Protein AF-A0A496ZR41-F1 (afdb_monomer)

pLDDT: mean 79.88, std 17.81, range [43.12, 97.5]

Radius of gyration: 27.42 Å; Cα contacts (8 Å, |Δi|>4): 222; chains: 1; bounding box: 52×74×77 Å

Structure (mmCIF, N/CA/C/O backbone):
data_AF-A0A496ZR41-F1
#
_entry.id   AF-A0A496ZR41-F1
#
loop_
_atom_site.group_PDB
_atom_site.id
_atom_site.type_symbol
_atom_site.label_atom_id
_atom_site.label_alt_id
_atom_site.label_comp_id
_atom_site.label_asym_id
_atom_site.label_entity_id
_atom_site.label_seq_id
_atom_site.pdbx_PDB_ins_code
_atom_site.Cartn_x
_atom_site.Cartn_y
_atom_site.Cartn_z
_atom_site.occupancy
_atom_site.B_iso_or_equiv
_atom_site.auth_seq_id
_atom_site.auth_comp_id
_atom_site.auth_asym_id
_atom_site.auth_atom_id
_atom_site.pdbx_PDB_model_num
ATOM 1 N N . MET A 1 1 ? -31.342 -62.728 34.954 1.00 45.28 1 MET A N 1
ATOM 2 C CA . MET A 1 1 ? -30.879 -61.323 34.994 1.00 45.28 1 MET A CA 1
ATOM 3 C C . MET A 1 1 ? -31.153 -60.676 33.642 1.00 45.28 1 MET A C 1
ATOM 5 O O . MET A 1 1 ? -30.416 -60.945 32.712 1.00 45.28 1 MET A O 1
ATOM 9 N N . ILE A 1 2 ? -32.211 -59.870 33.510 1.00 43.12 2 ILE A N 1
ATOM 10 C CA . ILE A 1 2 ? -32.456 -59.010 32.338 1.00 43.12 2 ILE A CA 1
ATOM 11 C C . ILE A 1 2 ? -32.763 -57.621 32.896 1.00 43.12 2 ILE A C 1
ATOM 13 O O . ILE A 1 2 ? -33.754 -57.420 33.597 1.00 43.12 2 ILE A O 1
ATOM 17 N N . LYS A 1 3 ? -31.829 -56.691 32.691 1.00 45.41 3 LYS A N 1
ATOM 18 C CA . LYS A 1 3 ? -31.896 -55.323 33.207 1.00 45.41 3 LYS A CA 1
ATOM 19 C C . LYS A 1 3 ? -32.743 -54.514 32.224 1.00 45.41 3 LYS A C 1
ATOM 21 O O . LYS A 1 3 ? -32.375 -54.382 31.062 1.00 45.41 3 LYS A O 1
ATOM 26 N N . LYS A 1 4 ? -33.893 -54.014 32.686 1.00 53.19 4 LYS A N 1
ATOM 27 C CA . LYS A 1 4 ? -34.737 -53.064 31.952 1.00 53.19 4 LYS A CA 1
ATOM 28 C C . LYS A 1 4 ? -33.942 -51.770 31.757 1.00 53.19 4 LYS A C 1
ATOM 30 O O . LYS A 1 4 ? -33.859 -50.960 32.674 1.00 53.19 4 LYS A O 1
ATOM 35 N N . ILE A 1 5 ? -33.331 -51.594 30.591 1.00 48.53 5 ILE A N 1
ATOM 36 C CA . ILE A 1 5 ? -32.787 -50.302 30.170 1.00 48.53 5 ILE A CA 1
ATOM 37 C C . ILE A 1 5 ? -33.936 -49.597 29.456 1.00 48.53 5 ILE A C 1
ATOM 39 O O . ILE A 1 5 ? -34.300 -49.928 28.332 1.00 48.53 5 ILE A O 1
ATOM 43 N N . SER A 1 6 ? -34.602 -48.725 30.210 1.00 48.41 6 SER A N 1
ATOM 44 C CA . SER A 1 6 ? -35.779 -47.976 29.783 1.00 48.41 6 SER A CA 1
ATOM 45 C C . SER A 1 6 ? -35.428 -47.066 28.603 1.00 48.41 6 SER A C 1
ATOM 47 O O . SER A 1 6 ? -34.484 -46.280 28.686 1.00 48.41 6 SER A O 1
ATOM 49 N N . ALA A 1 7 ? -36.219 -47.145 27.531 1.00 51.59 7 ALA A N 1
ATOM 50 C CA . ALA A 1 7 ? -36.101 -46.376 26.286 1.00 51.59 7 ALA A CA 1
ATOM 51 C C . ALA A 1 7 ? -36.149 -44.836 26.459 1.00 51.59 7 ALA A C 1
ATOM 53 O O . ALA A 1 7 ? -35.999 -44.097 25.490 1.00 51.59 7 ALA A O 1
ATOM 54 N N . LEU A 1 8 ? -36.306 -44.342 27.692 1.00 46.84 8 LEU A N 1
ATOM 55 C CA . LEU A 1 8 ? -36.344 -42.924 28.047 1.00 46.84 8 LEU A CA 1
ATOM 56 C C . LEU A 1 8 ? -34.989 -42.206 27.856 1.00 46.84 8 LEU A C 1
ATOM 58 O O . LEU A 1 8 ? -34.973 -41.019 27.557 1.00 46.84 8 LEU A O 1
ATOM 62 N N . ILE A 1 9 ? -33.853 -42.907 27.969 1.00 51.97 9 ILE A N 1
ATOM 63 C CA . ILE A 1 9 ? -32.512 -42.294 27.827 1.00 51.97 9 ILE A CA 1
ATOM 64 C C . ILE A 1 9 ? -32.165 -42.016 26.352 1.00 51.97 9 ILE A C 1
ATOM 66 O O . ILE A 1 9 ? -31.516 -41.021 26.038 1.00 51.97 9 ILE A O 1
ATOM 70 N N . ILE A 1 10 ? -32.649 -42.853 25.429 1.00 51.34 10 ILE A N 1
ATOM 71 C CA . ILE A 1 10 ? -32.358 -42.729 23.990 1.00 51.34 10 ILE A CA 1
ATOM 72 C C . ILE A 1 10 ? -33.131 -41.550 23.371 1.00 51.34 10 ILE A C 1
ATOM 74 O O . ILE A 1 10 ? -32.597 -40.847 22.517 1.00 51.34 10 ILE A O 1
ATOM 78 N N . ILE A 1 11 ? -34.348 -41.269 23.850 1.00 52.88 11 ILE A N 1
ATOM 79 C CA . ILE A 1 11 ? -35.179 -40.154 23.358 1.00 52.88 11 ILE A CA 1
ATOM 80 C C . ILE A 1 11 ? -34.617 -38.793 23.810 1.00 52.88 11 ILE A C 1
ATOM 82 O O . ILE A 1 11 ? -34.590 -37.854 23.016 1.00 52.88 11 ILE A O 1
ATOM 86 N N . VAL A 1 12 ? -34.079 -38.693 25.035 1.00 52.84 12 VAL A N 1
ATOM 87 C CA . VAL A 1 12 ? -33.384 -37.476 25.511 1.00 52.84 12 VAL A CA 1
ATOM 88 C C . VAL A 1 12 ? -32.083 -37.247 24.733 1.00 52.84 12 VAL A C 1
ATOM 90 O O . VAL A 1 12 ? -31.767 -36.111 24.393 1.00 52.84 12 VAL A O 1
ATOM 93 N N . SER A 1 13 ? -31.369 -38.318 24.366 1.00 52.88 13 SER A N 1
ATOM 94 C CA . SER A 1 13 ? -30.141 -38.229 23.563 1.00 52.88 13 SER A CA 1
ATOM 95 C C . SER A 1 13 ? -30.384 -37.805 22.107 1.00 52.88 13 SER A C 1
ATOM 97 O O . SER A 1 13 ? -29.483 -37.242 21.496 1.00 52.88 13 SER A O 1
ATOM 99 N N . ILE A 1 14 ? -31.579 -38.044 21.551 1.00 53.16 14 ILE A N 1
ATOM 100 C CA . ILE A 1 14 ? -31.970 -37.623 20.192 1.00 53.16 14 ILE A CA 1
ATOM 101 C C . ILE A 1 14 ? -32.450 -36.161 20.151 1.00 53.16 14 ILE A C 1
ATOM 103 O O . ILE A 1 14 ? -32.266 -35.491 19.138 1.00 53.16 14 ILE A O 1
ATOM 107 N N . PHE A 1 15 ? -32.983 -35.623 21.253 1.00 50.03 15 PHE A N 1
ATOM 108 C CA . PHE A 1 15 ? -33.397 -34.213 21.336 1.00 50.03 15 PHE A CA 1
ATOM 109 C C . PHE A 1 15 ? -32.208 -33.235 21.440 1.00 50.03 15 PHE A C 1
ATOM 111 O O . PHE A 1 15 ? -32.329 -32.073 21.064 1.00 50.03 15 PHE A O 1
ATOM 118 N N . VAL A 1 16 ? -31.036 -33.704 21.885 1.00 51.12 16 VAL A N 1
ATOM 119 C CA . VAL A 1 16 ? -29.804 -32.891 21.981 1.00 51.12 16 VAL A CA 1
ATOM 120 C C . VAL A 1 16 ? -29.090 -32.740 20.626 1.00 51.12 16 VAL A C 1
ATOM 122 O O . VAL A 1 16 ? -28.320 -31.804 20.439 1.00 51.12 16 VAL A O 1
ATOM 125 N N . ILE A 1 17 ? -29.370 -33.612 19.648 1.00 52.84 17 ILE A N 1
ATOM 126 C CA . ILE A 1 17 ? -28.654 -33.643 18.355 1.00 52.84 17 ILE A CA 1
ATOM 127 C C . ILE A 1 17 ? -29.309 -32.727 17.297 1.00 52.84 17 ILE A C 1
ATOM 129 O O . ILE A 1 17 ? -28.723 -32.474 16.251 1.00 52.84 17 ILE A O 1
ATOM 133 N N . LEU A 1 18 ? -30.488 -32.154 17.570 1.00 52.12 18 LEU A N 1
ATOM 134 C CA . LEU A 1 18 ? -31.199 -31.272 16.627 1.00 52.12 18 LEU A CA 1
ATOM 135 C C . LEU A 1 18 ? -30.970 -29.764 16.854 1.00 52.12 18 LEU A C 1
ATOM 137 O O . LEU A 1 18 ? -31.601 -28.960 16.176 1.00 52.12 18 LEU A O 1
ATOM 141 N N . LEU A 1 19 ? -30.073 -29.360 17.766 1.00 58.00 19 LEU A N 1
ATOM 142 C CA . LEU A 1 19 ? -29.832 -27.943 18.098 1.00 58.00 19 LEU A CA 1
ATOM 143 C C . LEU A 1 19 ? -28.408 -27.437 17.822 1.00 58.00 19 LEU A C 1
ATOM 145 O O . LEU A 1 19 ? -27.937 -26.507 18.473 1.00 58.00 19 LEU A O 1
ATOM 149 N N . SER A 1 20 ? -27.712 -28.003 16.840 1.00 58.94 20 SER A N 1
ATOM 150 C CA . SER A 1 20 ? -26.477 -27.382 16.357 1.00 58.94 20 SER A CA 1
ATOM 151 C C . SER A 1 20 ? -26.409 -27.402 14.838 1.00 58.94 20 SER A C 1
ATOM 153 O O . SER A 1 20 ? -25.651 -28.139 14.222 1.00 58.94 20 SER A O 1
ATOM 155 N N . CYS A 1 21 ? -27.239 -26.559 14.232 1.00 52.19 21 CYS A N 1
ATOM 156 C CA . CYS A 1 21 ? -26.833 -25.871 13.020 1.00 52.19 21 CYS A CA 1
ATOM 157 C C . CYS A 1 21 ? -26.450 -24.463 13.474 1.00 52.19 21 CYS A C 1
ATOM 159 O O . CYS A 1 21 ? -27.281 -23.559 13.473 1.00 52.19 21 CYS A O 1
ATOM 161 N N . SER A 1 22 ? -25.224 -24.286 13.977 1.00 61.53 22 SER A N 1
ATOM 162 C CA . SER A 1 22 ? -24.656 -22.942 13.962 1.00 61.53 22 SER A CA 1
ATOM 163 C C . SER A 1 22 ? -24.519 -22.594 12.487 1.00 61.53 22 SER A C 1
ATOM 165 O O . SER A 1 22 ? -23.699 -23.200 11.797 1.00 61.53 22 SER A O 1
ATOM 167 N N . GLU A 1 23 ? -25.367 -21.701 11.980 1.00 53.97 23 GLU A N 1
ATOM 168 C CA . GLU A 1 23 ? -25.059 -21.031 10.725 1.00 53.97 23 GLU A CA 1
ATOM 169 C C . GLU A 1 23 ? -23.695 -20.380 10.934 1.00 53.97 23 GLU A C 1
ATOM 171 O O . GLU A 1 23 ? -23.548 -19.451 11.729 1.00 53.97 23 GLU A O 1
ATOM 176 N N . ASP A 1 24 ? -22.673 -20.944 10.297 1.00 52.47 24 ASP A N 1
ATOM 177 C CA . ASP A 1 24 ? -21.379 -20.300 10.187 1.00 52.47 24 ASP A CA 1
ATOM 178 C C . ASP A 1 24 ? -21.577 -19.133 9.222 1.00 52.47 24 ASP A C 1
ATOM 180 O O . ASP A 1 24 ? -21.327 -19.214 8.021 1.00 52.47 24 ASP A O 1
ATOM 184 N N . THR A 1 25 ? -22.141 -18.043 9.741 1.00 52.03 25 THR A N 1
ATOM 185 C CA . THR A 1 25 ? -22.204 -16.763 9.051 1.00 52.03 25 THR A CA 1
ATOM 186 C C . THR A 1 25 ? -20.826 -16.118 9.133 1.00 52.03 25 THR A C 1
ATOM 188 O O . THR A 1 25 ? -20.677 -14.996 9.623 1.00 52.03 25 THR A O 1
ATOM 191 N N . THR A 1 26 ? -19.789 -16.805 8.659 1.00 53.09 26 THR A N 1
ATOM 192 C CA . THR A 1 26 ? -18.547 -16.147 8.266 1.00 53.09 26 THR A CA 1
ATOM 193 C C . THR A 1 26 ? -18.837 -15.377 6.979 1.00 53.09 26 THR A C 1
ATOM 195 O O . THR A 1 26 ? -18.437 -15.744 5.877 1.00 53.09 26 THR A O 1
ATOM 198 N N . SER A 1 27 ? -19.582 -14.272 7.110 1.00 52.84 27 SER A N 1
ATOM 199 C CA . SER A 1 27 ? -19.534 -13.211 6.110 1.00 52.84 27 SER A CA 1
ATOM 200 C C . SER A 1 27 ? -18.059 -12.847 5.947 1.00 52.84 27 SER A C 1
ATOM 202 O O . SER A 1 27 ? -17.390 -12.665 6.972 1.00 52.84 27 SER A O 1
ATOM 204 N N . PRO A 1 28 ? -17.526 -12.742 4.716 1.00 54.66 28 PRO A N 1
ATOM 205 C CA . PRO A 1 28 ? -16.150 -12.323 4.519 1.00 54.66 28 PRO A CA 1
ATOM 206 C C . PRO A 1 28 ? -15.943 -11.017 5.280 1.00 54.66 28 PRO A C 1
ATOM 208 O O . PRO A 1 28 ? -16.625 -10.025 5.012 1.00 54.66 28 PRO A O 1
ATOM 211 N N . LYS A 1 29 ? -15.065 -11.031 6.287 1.00 63.31 29 LYS A N 1
ATOM 212 C CA . LYS A 1 29 ? -14.700 -9.804 6.984 1.00 63.31 29 LYS A CA 1
ATOM 213 C C . LYS A 1 29 ? -13.922 -8.972 5.973 1.00 63.31 29 LYS A C 1
ATOM 215 O O . LYS A 1 29 ? -12.770 -9.285 5.682 1.00 63.31 29 LYS A O 1
ATOM 220 N N . THR A 1 30 ? -14.560 -7.949 5.408 1.00 64.00 30 THR A N 1
ATOM 221 C CA . THR A 1 30 ? -13.866 -6.946 4.598 1.00 64.00 30 THR A CA 1
ATOM 222 C C . THR A 1 30 ? -12.690 -6.408 5.417 1.00 64.00 30 THR A C 1
ATOM 224 O O . THR A 1 30 ? -12.900 -6.071 6.587 1.00 64.00 30 THR A O 1
ATOM 227 N N . PRO A 1 31 ? -11.466 -6.343 4.861 1.00 73.00 31 PRO A N 1
ATOM 228 C CA . PRO A 1 31 ? -10.330 -5.780 5.576 1.00 73.00 31 PRO A CA 1
ATOM 229 C C . PRO A 1 31 ? -10.642 -4.359 6.048 1.00 73.00 31 PRO A C 1
ATOM 231 O O . PRO A 1 31 ? -11.252 -3.578 5.316 1.00 73.00 31 PRO A O 1
ATOM 234 N N . ASP A 1 32 ? -10.201 -4.006 7.256 1.00 87.69 32 ASP A N 1
ATOM 235 C CA . ASP A 1 32 ? -10.408 -2.653 7.787 1.00 87.69 32 ASP A CA 1
ATOM 236 C C . ASP A 1 32 ? -9.639 -1.592 6.971 1.00 87.69 32 ASP A C 1
AT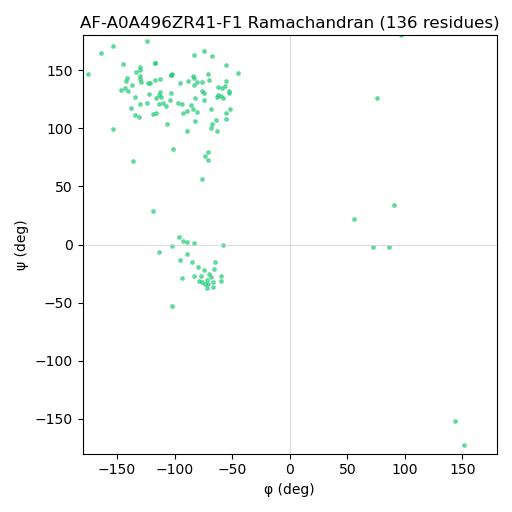OM 238 O O . ASP A 1 32 ? -10.002 -0.416 6.958 1.00 87.69 32 ASP A O 1
ATOM 242 N N . ILE A 1 33 ? -8.611 -2.034 6.239 1.00 95.00 33 ILE A N 1
ATOM 243 C CA . ILE A 1 33 ? -7.783 -1.256 5.321 1.00 95.00 33 ILE A CA 1
ATOM 244 C C . ILE A 1 33 ? -7.414 -2.103 4.090 1.00 95.00 33 ILE A C 1
ATOM 246 O O . ILE A 1 33 ? -7.003 -3.256 4.216 1.00 95.00 33 ILE A O 1
ATOM 250 N N . GLU A 1 34 ? -7.525 -1.528 2.894 1.00 95.88 34 GLU A N 1
ATOM 251 C CA . GLU A 1 34 ? -7.244 -2.193 1.615 1.00 95.88 34 GLU A CA 1
ATOM 252 C C . GLU A 1 34 ? -6.524 -1.233 0.656 1.00 95.88 34 GLU A C 1
ATOM 254 O O . GLU A 1 34 ? -6.976 -0.110 0.441 1.00 95.88 34 GLU A O 1
ATOM 259 N N . ILE A 1 35 ? -5.438 -1.683 0.020 1.00 96.62 35 ILE A N 1
ATOM 260 C CA . ILE A 1 35 ? -4.862 -0.984 -1.137 1.00 96.62 35 ILE A CA 1
ATOM 261 C C . ILE A 1 35 ? -5.691 -1.360 -2.369 1.00 96.62 35 ILE A C 1
ATOM 263 O O . ILE A 1 35 ? -5.733 -2.517 -2.793 1.00 96.62 35 ILE A O 1
ATOM 267 N N . THR A 1 36 ? -6.378 -0.378 -2.941 1.00 96.94 36 THR A N 1
ATOM 268 C CA . THR A 1 36 ? -7.292 -0.587 -4.074 1.00 96.94 36 THR A CA 1
ATOM 269 C C . THR A 1 36 ? -6.620 -0.362 -5.423 1.00 96.94 36 THR A C 1
ATOM 271 O O . THR A 1 36 ? -6.981 -1.038 -6.388 1.00 96.94 36 THR A O 1
ATOM 274 N N . ASN A 1 37 ? -5.609 0.506 -5.454 1.00 96.62 37 ASN A N 1
ATOM 275 C CA . ASN A 1 37 ? -4.729 0.758 -6.587 1.00 96.62 37 ASN A CA 1
ATOM 276 C C . ASN A 1 37 ? -3.301 0.999 -6.063 1.00 96.62 37 ASN A C 1
ATOM 278 O O . ASN A 1 37 ? -3.175 1.661 -5.032 1.00 96.62 37 ASN A O 1
ATOM 282 N N . PRO A 1 38 ? -2.247 0.505 -6.733 1.00 96.50 38 PRO A N 1
ATOM 283 C CA . PRO A 1 38 ? -2.277 -0.446 -7.844 1.00 96.50 38 PRO A CA 1
ATOM 284 C C . PRO A 1 38 ? -2.757 -1.838 -7.404 1.00 96.50 38 PRO A C 1
ATOM 286 O O . PRO A 1 38 ? -2.760 -2.178 -6.221 1.00 96.50 38 PRO A O 1
ATOM 289 N N . LYS A 1 39 ? -3.161 -2.665 -8.373 1.00 96.00 39 LYS A N 1
ATOM 290 C CA . LYS A 1 39 ? -3.280 -4.117 -8.173 1.00 96.00 39 LYS A CA 1
ATOM 291 C C . LYS A 1 39 ? -1.914 -4.777 -8.361 1.00 96.00 39 LYS A C 1
ATOM 293 O O . LYS A 1 39 ? -0.999 -4.178 -8.923 1.00 96.00 39 LYS A O 1
ATOM 298 N N . ALA A 1 40 ? -1.774 -6.015 -7.888 1.00 95.62 40 ALA A N 1
ATOM 299 C CA . ALA A 1 40 ? -0.553 -6.780 -8.113 1.00 95.62 40 ALA A CA 1
ATOM 300 C C . ALA A 1 40 ? -0.294 -6.941 -9.621 1.00 95.62 40 ALA A C 1
ATOM 302 O O . ALA A 1 40 ? -1.219 -7.249 -10.374 1.00 95.62 40 ALA A O 1
ATOM 303 N N . GLY A 1 41 ? 0.949 -6.734 -10.058 1.00 94.06 41 GLY A N 1
ATOM 304 C CA . GLY A 1 41 ? 1.297 -6.755 -11.481 1.00 94.06 41 GLY A CA 1
ATOM 305 C C . GLY A 1 41 ? 2.365 -5.736 -11.862 1.00 94.06 41 GLY A C 1
ATOM 306 O O . GLY A 1 41 ? 3.225 -5.397 -11.053 1.00 94.06 41 GLY A O 1
ATOM 307 N N . PHE A 1 42 ? 2.333 -5.274 -13.108 1.00 93.50 42 PHE A N 1
ATOM 308 C CA . PHE A 1 42 ? 3.274 -4.275 -13.611 1.00 93.50 42 PHE A CA 1
ATOM 309 C C . PHE A 1 42 ? 2.774 -2.856 -13.353 1.00 93.50 42 PHE A C 1
ATOM 311 O O . PHE A 1 42 ? 1.592 -2.568 -13.523 1.00 93.50 42 PHE A O 1
ATOM 318 N N . VAL A 1 43 ? 3.700 -1.973 -12.991 1.00 94.81 43 VAL A N 1
ATOM 319 C CA . VAL A 1 43 ? 3.496 -0.523 -12.919 1.00 94.81 43 VAL A CA 1
ATOM 320 C C . VAL A 1 43 ? 4.625 0.174 -13.678 1.00 94.81 43 VAL A C 1
ATOM 322 O O . VAL A 1 43 ? 5.717 -0.381 -13.827 1.00 94.81 43 VAL A O 1
ATOM 325 N N . TRP A 1 44 ? 4.358 1.368 -14.194 1.00 93.81 44 TRP A N 1
ATOM 326 C CA . TRP A 1 44 ? 5.287 2.138 -15.023 1.00 93.81 44 TRP A CA 1
ATOM 327 C C . TRP A 1 44 ? 4.993 3.637 -14.907 1.00 93.81 44 TRP A C 1
ATOM 329 O O . TRP A 1 44 ? 3.956 4.029 -14.371 1.00 93.81 44 TRP A O 1
ATOM 339 N N . GLY A 1 45 ? 5.891 4.455 -15.456 1.00 91.31 45 GLY A N 1
ATOM 340 C CA . GLY A 1 45 ? 5.817 5.914 -15.414 1.00 91.31 45 GLY A CA 1
ATOM 341 C C . GLY A 1 45 ? 6.651 6.517 -14.287 1.00 91.31 45 GLY A C 1
ATOM 342 O O . GLY A 1 45 ? 7.297 5.799 -13.523 1.00 91.31 45 GLY A O 1
ATOM 343 N N . ASP A 1 46 ? 6.624 7.845 -14.200 1.00 90.88 46 ASP A N 1
ATOM 344 C CA . ASP A 1 46 ? 7.405 8.620 -13.223 1.00 90.88 46 ASP A CA 1
ATOM 345 C C . ASP A 1 46 ? 6.691 8.740 -11.870 1.00 90.88 46 ASP A C 1
ATOM 347 O O . ASP A 1 46 ? 7.277 9.124 -10.861 1.00 90.88 46 ASP A O 1
ATOM 351 N N . THR A 1 47 ? 5.396 8.425 -11.821 1.00 93.94 47 THR A N 1
ATOM 352 C CA . THR A 1 47 ? 4.618 8.399 -10.582 1.00 93.94 47 THR A CA 1
ATOM 353 C C . THR A 1 47 ? 3.555 7.314 -10.642 1.00 93.94 47 THR A C 1
ATOM 355 O O . THR A 1 47 ? 2.800 7.220 -11.609 1.00 93.94 47 THR A O 1
ATOM 358 N N . VAL A 1 48 ? 3.466 6.530 -9.570 1.00 95.19 48 VAL A N 1
ATOM 359 C CA . VAL A 1 48 ? 2.410 5.543 -9.347 1.00 95.19 48 VAL A CA 1
ATOM 360 C C . VAL A 1 48 ? 1.485 6.062 -8.250 1.00 95.19 48 VAL A C 1
ATOM 362 O O . VAL A 1 48 ? 1.912 6.277 -7.114 1.00 95.19 48 VAL A O 1
ATOM 365 N N . GLU A 1 49 ? 0.210 6.256 -8.583 1.00 96.69 49 GLU A N 1
ATOM 366 C CA . GLU A 1 49 ? -0.819 6.605 -7.601 1.00 96.69 49 GLU A CA 1
ATOM 367 C C . GLU A 1 49 ? -1.218 5.369 -6.786 1.00 96.69 49 GLU A C 1
ATOM 369 O O . GLU A 1 49 ? -1.522 4.307 -7.334 1.00 96.69 49 GLU A O 1
ATOM 374 N N . ILE A 1 50 ? -1.257 5.518 -5.465 1.00 97.38 50 ILE A N 1
ATOM 375 C CA . ILE A 1 50 ? -1.621 4.468 -4.520 1.00 97.38 50 ILE A CA 1
ATOM 376 C C . ILE A 1 50 ? -2.861 4.912 -3.751 1.00 97.38 50 ILE A C 1
ATOM 378 O O . ILE A 1 50 ? -2.809 5.839 -2.944 1.00 97.38 50 ILE A O 1
ATOM 382 N N . GLN A 1 51 ? -3.976 4.225 -3.991 1.00 97.50 51 GLN A N 1
ATOM 383 C CA . GLN A 1 51 ? -5.275 4.531 -3.395 1.00 97.50 51 GLN A CA 1
ATOM 384 C C . GLN A 1 51 ? -5.590 3.530 -2.285 1.00 97.50 51 GLN A C 1
ATOM 386 O O . GLN A 1 51 ? -5.633 2.314 -2.524 1.00 97.50 51 GLN A O 1
ATOM 391 N N . VAL A 1 52 ? -5.864 4.028 -1.079 1.00 96.94 52 VAL A N 1
ATOM 392 C CA . VAL A 1 52 ? -6.138 3.196 0.099 1.00 96.94 52 VAL A CA 1
ATOM 393 C C . VAL A 1 52 ? -7.564 3.421 0.591 1.00 96.94 52 VAL A C 1
ATOM 395 O O . VAL A 1 52 ? -7.982 4.537 0.891 1.00 96.94 52 VAL A O 1
ATOM 398 N N . ARG A 1 53 ? -8.318 2.330 0.715 1.00 95.12 53 ARG A N 1
ATOM 399 C CA . ARG A 1 53 ? -9.658 2.309 1.298 1.00 95.12 53 ARG A CA 1
ATOM 400 C C . ARG A 1 53 ? -9.573 1.923 2.768 1.00 95.12 53 ARG A C 1
ATOM 402 O O . ARG A 1 53 ? -8.859 0.990 3.122 1.00 95.12 53 ARG A O 1
ATOM 409 N N . VAL A 1 54 ? -10.364 2.593 3.598 1.00 93.56 54 VAL A N 1
ATOM 410 C CA . VAL A 1 54 ? -10.594 2.235 5.003 1.00 93.56 54 VAL A CA 1
ATOM 411 C C . VAL A 1 54 ? -12.089 2.029 5.199 1.00 93.56 54 VAL A C 1
ATOM 413 O O . VAL A 1 54 ? -12.878 2.875 4.784 1.00 93.56 54 VAL A O 1
ATOM 416 N N . SER A 1 55 ? -12.492 0.903 5.789 1.00 90.06 55 SER A N 1
ATOM 417 C CA . SER A 1 55 ? -13.915 0.569 5.971 1.00 90.06 55 SER A CA 1
ATOM 418 C C . SER A 1 55 ? -14.552 1.312 7.153 1.00 90.06 55 SER A C 1
ATOM 420 O O . SER A 1 55 ? -15.735 1.641 7.101 1.00 90.06 55 SER A O 1
ATOM 422 N N . ASN A 1 56 ? -13.769 1.604 8.200 1.00 86.19 56 ASN A N 1
ATOM 423 C CA . ASN A 1 56 ? -14.189 2.361 9.378 1.00 86.19 56 ASN A CA 1
ATOM 424 C C . ASN A 1 56 ? -13.140 3.422 9.756 1.00 86.19 56 ASN A C 1
ATOM 426 O O . ASN A 1 56 ? -12.053 3.097 10.241 1.00 86.19 56 ASN A O 1
ATOM 430 N N . THR A 1 57 ? -13.505 4.693 9.586 1.00 87.62 57 THR A N 1
ATOM 431 C CA . THR A 1 57 ? -12.662 5.863 9.869 1.00 87.62 57 THR A CA 1
ATOM 432 C C . THR A 1 57 ? -12.836 6.433 11.283 1.00 87.62 57 THR A C 1
ATOM 434 O O . THR A 1 57 ? -12.227 7.450 11.605 1.00 87.62 57 THR A O 1
ATOM 437 N N . GLU A 1 58 ? -13.653 5.827 12.148 1.00 88.31 58 GLU A N 1
ATOM 438 C CA . GLU A 1 58 ? -13.770 6.242 13.549 1.00 88.31 58 GLU A CA 1
ATOM 439 C C . GLU A 1 58 ? -12.434 6.081 14.272 1.00 88.31 58 GLU A C 1
ATOM 441 O O . GLU A 1 58 ? -11.766 5.042 14.153 1.00 88.31 58 GLU A O 1
ATOM 446 N N . ASN A 1 59 ? -12.076 7.105 15.053 1.00 89.56 59 ASN A N 1
ATOM 447 C CA . ASN A 1 59 ? -10.826 7.181 15.809 1.00 89.56 59 ASN A CA 1
ATOM 448 C C . ASN A 1 59 ? -9.572 7.021 14.939 1.00 89.56 59 ASN A C 1
ATOM 450 O O . ASN A 1 59 ? -8.523 6.644 15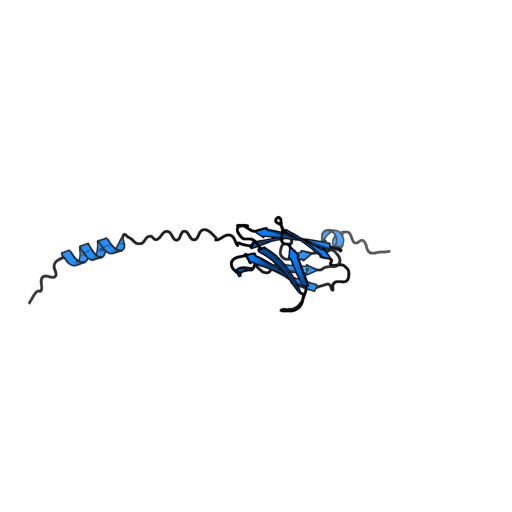.448 1.00 89.56 59 ASN A O 1
ATOM 454 N N . LEU A 1 60 ? -9.675 7.283 13.633 1.00 92.44 60 LEU A N 1
ATOM 455 C CA . LEU A 1 60 ? -8.538 7.335 12.727 1.00 92.44 60 LEU A CA 1
ATOM 456 C C . LEU A 1 60 ? -7.537 8.387 13.218 1.00 92.44 60 LEU A C 1
ATOM 458 O O . LEU A 1 60 ? -7.898 9.544 13.416 1.00 92.44 60 LEU A O 1
ATOM 462 N N . GLU A 1 61 ? -6.286 7.973 13.385 1.00 93.69 61 GLU A N 1
ATOM 463 C CA . GLU A 1 61 ? -5.181 8.871 13.710 1.00 93.69 61 GLU A CA 1
ATOM 464 C C . GLU A 1 61 ? -4.341 9.153 12.465 1.00 93.69 61 GLU A C 1
ATOM 466 O O . GLU A 1 61 ? -4.145 10.309 12.112 1.00 93.69 61 GLU A O 1
ATOM 471 N N . MET A 1 62 ? -3.879 8.103 11.776 1.00 94.50 62 MET A N 1
ATOM 472 C CA . MET A 1 62 ? -3.083 8.225 10.550 1.00 94.50 62 MET A CA 1
ATOM 473 C C . MET A 1 62 ? -3.015 6.910 9.769 1.00 94.50 62 MET A C 1
ATOM 475 O O . MET A 1 62 ? -3.262 5.828 10.308 1.00 94.50 62 MET A O 1
ATOM 479 N N . ILE A 1 63 ? -2.587 6.995 8.512 1.00 95.00 63 ILE A N 1
ATOM 480 C CA . ILE A 1 63 ? -2.063 5.868 7.743 1.00 95.00 63 ILE A CA 1
ATOM 481 C C . ILE A 1 63 ? -0.580 6.072 7.475 1.00 95.00 63 ILE A C 1
ATOM 483 O O . ILE A 1 63 ? -0.145 7.176 7.162 1.00 95.00 63 ILE A O 1
ATOM 487 N N . LYS A 1 64 ? 0.172 4.971 7.530 1.00 94.44 64 LYS A N 1
ATOM 488 C CA . LYS A 1 64 ? 1.524 4.881 6.981 1.00 94.44 64 LYS A CA 1
ATOM 489 C C . LYS A 1 64 ? 1.555 3.938 5.790 1.00 94.44 64 LYS A C 1
ATOM 491 O O . LYS A 1 64 ? 1.052 2.817 5.888 1.00 94.44 64 LYS A O 1
ATOM 496 N N . LEU A 1 65 ? 2.158 4.373 4.692 1.00 94.81 65 LEU A N 1
ATOM 497 C CA . LEU A 1 65 ? 2.395 3.551 3.510 1.00 94.81 65 LEU A CA 1
ATOM 498 C C . LEU A 1 65 ? 3.858 3.116 3.466 1.00 94.81 65 LEU A C 1
ATOM 500 O O . LEU A 1 65 ? 4.738 3.961 3.581 1.00 94.81 65 LEU A O 1
ATOM 504 N N . PHE A 1 66 ? 4.089 1.822 3.270 1.00 93.25 66 PHE A N 1
ATOM 505 C CA . PHE A 1 66 ? 5.401 1.188 3.179 1.00 93.25 66 PHE A CA 1
ATOM 506 C C . PHE A 1 66 ? 5.603 0.652 1.760 1.00 93.25 66 PHE A C 1
ATOM 508 O O . PHE A 1 66 ? 4.730 -0.060 1.264 1.00 93.25 66 PHE A O 1
ATOM 515 N N . ILE A 1 67 ? 6.727 0.987 1.119 1.00 92.62 67 ILE A N 1
ATOM 516 C CA . ILE A 1 67 ? 7.098 0.518 -0.229 1.00 92.62 67 ILE A CA 1
ATOM 517 C C . ILE A 1 67 ? 8.576 0.167 -0.236 1.00 92.62 67 ILE A C 1
ATOM 519 O O . ILE A 1 67 ? 9.363 1.088 -0.073 1.00 92.62 67 ILE A O 1
ATOM 523 N N . ASP A 1 68 ? 8.940 -1.093 -0.475 1.00 87.88 68 ASP A N 1
ATOM 524 C CA . ASP A 1 68 ? 10.342 -1.544 -0.444 1.00 87.88 68 ASP A CA 1
ATOM 525 C C . ASP A 1 68 ? 10.640 -2.634 -1.494 1.00 87.88 68 ASP A C 1
ATOM 527 O O . ASP A 1 68 ? 9.733 -3.338 -1.944 1.00 87.88 68 ASP A O 1
ATOM 531 N N . ASN A 1 69 ? 11.906 -2.755 -1.899 1.00 79.62 69 ASN A N 1
ATOM 532 C CA . ASN A 1 69 ? 12.456 -3.791 -2.771 1.00 79.62 69 ASN A CA 1
ATOM 533 C C . ASN A 1 69 ? 13.099 -4.977 -2.012 1.00 79.62 69 ASN A C 1
ATOM 535 O O . ASN A 1 69 ? 13.297 -6.029 -2.627 1.00 79.62 69 ASN A O 1
ATOM 539 N N . ASP A 1 70 ? 13.354 -4.849 -0.706 1.00 69.44 70 ASP A N 1
ATOM 540 C CA . ASP A 1 70 ? 13.726 -5.934 0.218 1.00 69.44 70 ASP A CA 1
ATOM 541 C C . ASP A 1 70 ? 12.742 -5.980 1.411 1.00 69.44 70 ASP A C 1
ATOM 543 O O . ASP A 1 70 ? 11.813 -5.179 1.494 1.00 69.44 70 ASP A O 1
ATOM 547 N N . ILE A 1 71 ? 12.848 -6.962 2.307 1.00 51.84 71 ILE A N 1
ATOM 548 C CA . ILE A 1 71 ? 12.062 -6.974 3.550 1.00 51.84 71 ILE A CA 1
ATOM 549 C C . ILE A 1 71 ? 12.820 -6.152 4.609 1.00 51.84 71 ILE A C 1
ATOM 551 O O . ILE A 1 71 ? 13.922 -6.524 4.998 1.00 51.84 71 ILE A O 1
ATOM 555 N N . ASP A 1 72 ? 12.176 -5.085 5.102 1.00 52.00 72 ASP A N 1
ATOM 556 C CA . ASP A 1 72 ? 12.543 -4.231 6.256 1.00 52.00 72 ASP A CA 1
ATOM 557 C C . ASP A 1 72 ? 13.434 -2.985 6.028 1.00 52.00 72 ASP A C 1
ATOM 559 O O . ASP A 1 72 ? 14.154 -2.551 6.931 1.00 52.00 72 ASP A O 1
ATOM 563 N N . SER A 1 73 ? 13.322 -2.291 4.897 1.00 55.06 73 SER A N 1
ATOM 564 C CA . SER A 1 73 ? 13.980 -0.994 4.690 1.00 55.06 73 SER A CA 1
ATOM 565 C C . SER A 1 73 ? 13.318 -0.040 3.675 1.00 55.06 73 SER A C 1
ATOM 567 O O . SER A 1 73 ? 13.718 -0.003 2.522 1.00 55.06 73 SER A O 1
ATOM 569 N N . THR A 1 74 ? 12.536 0.942 4.163 1.00 69.56 74 THR A N 1
ATOM 570 C CA . THR A 1 74 ? 12.278 2.241 3.463 1.00 69.56 74 THR A CA 1
ATOM 571 C C . THR A 1 74 ? 11.288 2.111 2.302 1.00 69.56 74 THR A C 1
ATOM 573 O O . THR A 1 74 ? 11.502 1.279 1.448 1.00 69.56 74 THR A O 1
ATOM 576 N N . ILE A 1 75 ? 10.176 2.842 2.158 1.00 62.56 75 ILE A N 1
ATOM 577 C CA . ILE A 1 75 ? 9.854 4.282 2.300 1.00 62.56 75 ILE A CA 1
ATOM 578 C C . ILE A 1 75 ? 8.557 4.453 3.115 1.00 62.56 75 ILE A C 1
ATOM 580 O O . ILE A 1 75 ? 7.676 3.609 3.003 1.00 62.56 75 ILE A O 1
ATOM 584 N N . ILE A 1 76 ? 8.416 5.540 3.890 1.00 78.56 76 ILE A N 1
ATOM 585 C CA . ILE A 1 76 ? 7.198 5.862 4.658 1.00 78.56 76 ILE A CA 1
ATOM 586 C C . ILE A 1 76 ? 6.553 7.131 4.100 1.00 78.56 76 ILE A C 1
ATOM 588 O O . ILE A 1 76 ? 7.165 8.196 4.128 1.00 78.56 76 ILE A O 1
ATOM 592 N N . PHE A 1 77 ? 5.302 7.024 3.663 1.00 87.06 77 PHE A N 1
ATOM 593 C CA . PHE A 1 77 ? 4.412 8.180 3.546 1.00 87.06 77 PHE A CA 1
ATOM 594 C C . 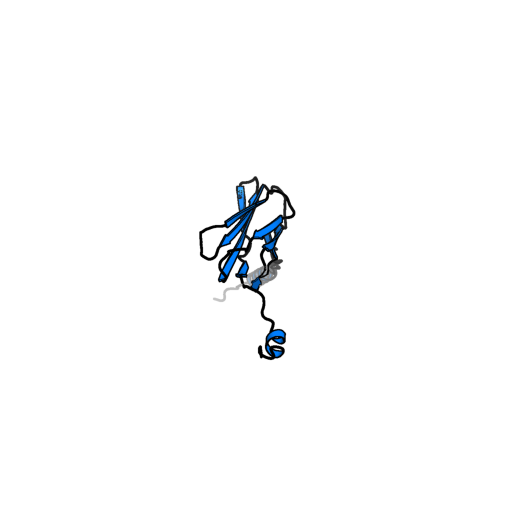PHE A 1 77 ? 3.434 8.171 4.711 1.00 87.06 77 PHE A C 1
ATOM 596 O O . PHE A 1 77 ? 3.020 7.096 5.145 1.00 87.06 77 PHE A O 1
ATOM 603 N N . GLU A 1 78 ? 3.055 9.346 5.200 1.00 92.31 78 GLU A N 1
ATOM 604 C CA . GLU A 1 78 ? 2.042 9.494 6.242 1.00 92.31 78 GLU A CA 1
ATOM 605 C C . GLU A 1 78 ? 0.924 10.398 5.742 1.00 92.31 78 GLU A C 1
ATOM 607 O O . GLU A 1 78 ? 1.186 11.410 5.092 1.00 92.31 78 GLU A O 1
ATOM 612 N N . ASP A 1 79 ? -0.312 10.035 6.059 1.00 92.31 79 ASP A N 1
ATOM 613 C CA . ASP A 1 79 ? -1.473 10.886 5.832 1.00 92.31 79 ASP A CA 1
ATOM 614 C C . ASP A 1 79 ? -2.449 10.743 7.003 1.00 92.31 79 ASP A C 1
ATOM 616 O O . ASP A 1 79 ? -2.615 9.666 7.581 1.00 92.31 79 ASP A O 1
ATOM 620 N N . TYR A 1 80 ? -3.074 11.855 7.361 1.00 92.44 80 TYR A N 1
ATOM 621 C CA . TYR A 1 80 ? -3.947 12.016 8.518 1.00 92.44 80 TYR A CA 1
ATOM 622 C C . TYR A 1 80 ? -5.399 12.287 8.087 1.00 92.44 80 TYR A C 1
ATOM 624 O O . TYR A 1 80 ? -6.289 12.330 8.935 1.00 92.44 80 TYR A O 1
ATOM 632 N N . ILE A 1 81 ? -5.662 12.478 6.784 1.00 87.81 81 ILE A N 1
ATOM 633 C CA . ILE A 1 81 ? -6.962 12.923 6.269 1.00 87.81 81 ILE A CA 1
ATOM 634 C C . ILE A 1 81 ? -7.501 11.930 5.232 1.00 87.81 81 ILE A C 1
ATOM 636 O O . ILE A 1 81 ? -6.899 11.684 4.197 1.00 87.81 81 ILE A O 1
ATOM 640 N N . TYR A 1 82 ? -8.690 11.385 5.489 1.00 87.38 82 TYR A N 1
ATOM 641 C CA . TYR A 1 82 ? -9.423 10.574 4.513 1.00 87.38 82 TYR A CA 1
ATOM 642 C C . TYR A 1 82 ? -10.070 11.474 3.435 1.00 87.38 82 TYR A C 1
ATOM 644 O O . TYR A 1 82 ? -10.652 12.499 3.803 1.00 87.38 82 TYR A O 1
ATOM 652 N N . PRO A 1 83 ? -10.080 11.108 2.134 1.00 92.00 83 PRO A N 1
ATOM 653 C CA . PRO A 1 83 ? -9.636 9.844 1.534 1.00 92.00 83 PRO A CA 1
ATOM 654 C C . PRO A 1 83 ? -8.127 9.777 1.258 1.00 92.00 83 PRO A C 1
ATOM 656 O O . PRO A 1 83 ? -7.520 10.756 0.838 1.00 92.00 83 PRO A O 1
ATOM 659 N N . PHE A 1 84 ? -7.553 8.583 1.412 1.00 94.81 84 PHE A N 1
ATOM 660 C CA . PHE A 1 84 ? -6.108 8.368 1.338 1.00 94.81 84 PHE A CA 1
ATOM 661 C C . PHE A 1 84 ? -5.618 8.066 -0.077 1.00 94.81 84 PHE A C 1
ATOM 663 O O . PHE A 1 84 ? -5.910 7.002 -0.633 1.00 94.81 84 PHE A O 1
ATOM 670 N N . ASN A 1 85 ? -4.811 8.982 -0.614 1.00 95.75 85 ASN A N 1
ATOM 671 C CA . ASN A 1 85 ? -4.140 8.842 -1.901 1.00 95.75 85 ASN A CA 1
ATOM 672 C C . ASN A 1 85 ? -2.675 9.261 -1.767 1.00 95.75 85 ASN A C 1
ATOM 674 O O . ASN A 1 85 ? -2.375 10.366 -1.321 1.00 95.75 85 ASN A O 1
ATOM 678 N N . PHE A 1 86 ? -1.765 8.387 -2.184 1.00 95.19 86 PHE A N 1
ATOM 679 C CA . PHE A 1 86 ? -0.326 8.624 -2.138 1.00 95.19 86 PHE A CA 1
ATOM 680 C C . PHE A 1 86 ? 0.246 8.627 -3.552 1.00 95.19 86 PHE A C 1
ATOM 682 O O . PHE A 1 86 ? -0.130 7.802 -4.378 1.00 95.19 86 PHE A O 1
ATOM 689 N N . ASN A 1 87 ? 1.203 9.513 -3.812 1.00 95.00 87 ASN A N 1
ATOM 690 C CA . ASN A 1 87 ? 1.935 9.549 -5.074 1.00 95.00 87 ASN A CA 1
ATOM 691 C C . ASN A 1 87 ? 3.348 9.017 -4.847 1.00 95.00 87 ASN A C 1
ATOM 693 O O . ASN A 1 87 ? 4.198 9.705 -4.279 1.00 95.00 87 ASN A O 1
ATOM 697 N N . TRP A 1 88 ? 3.596 7.781 -5.278 1.00 94.19 88 TRP A N 1
ATOM 698 C CA . TRP A 1 88 ? 4.928 7.195 -5.251 1.00 94.19 88 TRP A CA 1
ATOM 699 C C . TRP A 1 88 ? 5.712 7.660 -6.479 1.00 94.19 88 TRP A C 1
ATOM 701 O O . TRP A 1 88 ? 5.452 7.200 -7.589 1.00 94.19 88 TRP A O 1
ATOM 711 N N . ASN A 1 89 ? 6.666 8.574 -6.279 1.00 92.88 89 ASN A N 1
ATOM 712 C CA . ASN A 1 89 ? 7.608 8.970 -7.325 1.00 92.88 89 ASN A CA 1
ATOM 713 C C . ASN A 1 89 ? 8.554 7.798 -7.647 1.00 92.88 89 ASN A C 1
ATOM 715 O O . ASN A 1 89 ? 9.325 7.349 -6.792 1.00 92.88 89 ASN A O 1
ATOM 719 N N . THR A 1 90 ? 8.472 7.314 -8.883 1.00 92.31 90 THR A N 1
ATOM 720 C CA . THR A 1 90 ? 9.246 6.192 -9.421 1.00 92.31 90 THR A CA 1
ATOM 721 C C . THR A 1 90 ? 10.410 6.644 -10.303 1.00 92.31 90 THR A C 1
ATOM 723 O O . THR A 1 90 ? 11.197 5.807 -10.748 1.00 92.31 90 THR A O 1
ATOM 726 N N . GLU A 1 91 ? 10.587 7.951 -10.510 1.00 91.50 91 GLU A N 1
ATOM 727 C CA . GLU A 1 91 ? 11.746 8.513 -11.199 1.00 91.50 91 GLU A CA 1
ATOM 728 C C . GLU A 1 91 ? 13.040 8.143 -10.454 1.00 91.50 91 GLU A C 1
ATOM 730 O O . GLU A 1 91 ? 13.171 8.305 -9.237 1.00 91.50 91 GLU A O 1
ATOM 735 N N . GLY A 1 92 ? 14.008 7.581 -11.181 1.00 87.75 92 GLY A N 1
ATOM 736 C CA . GLY A 1 92 ? 15.290 7.145 -10.618 1.00 87.75 92 GLY A CA 1
ATOM 737 C C . GLY A 1 92 ? 15.229 5.889 -9.736 1.00 87.75 92 GLY A C 1
ATOM 738 O O . GLY A 1 92 ? 16.275 5.422 -9.283 1.00 87.75 92 GLY A O 1
ATOM 739 N N . GLN A 1 93 ? 14.045 5.309 -9.513 1.00 90.62 93 GLN A N 1
ATOM 740 C CA . GLN A 1 93 ? 13.902 4.021 -8.838 1.00 90.62 93 GLN A CA 1
ATOM 741 C C . GLN A 1 93 ? 14.398 2.880 -9.734 1.00 90.62 93 GLN A C 1
ATOM 743 O O . GLN A 1 93 ? 14.277 2.914 -10.960 1.00 90.62 93 GLN A O 1
ATOM 748 N N . ARG A 1 94 ? 14.972 1.835 -9.128 1.00 91.38 94 ARG A N 1
ATOM 749 C CA . ARG A 1 94 ? 15.473 0.683 -9.884 1.00 91.38 94 ARG A CA 1
ATOM 750 C C . ARG A 1 94 ? 14.301 -0.174 -10.356 1.00 91.38 94 ARG A C 1
ATOM 752 O O . ARG A 1 94 ? 13.488 -0.603 -9.546 1.00 91.38 94 ARG A O 1
ATOM 759 N N . TYR A 1 95 ? 14.272 -0.521 -11.641 1.00 92.25 95 TYR A N 1
ATOM 760 C CA . TYR A 1 95 ? 13.321 -1.514 -12.147 1.00 92.25 95 TYR A CA 1
ATOM 761 C C . TYR A 1 95 ? 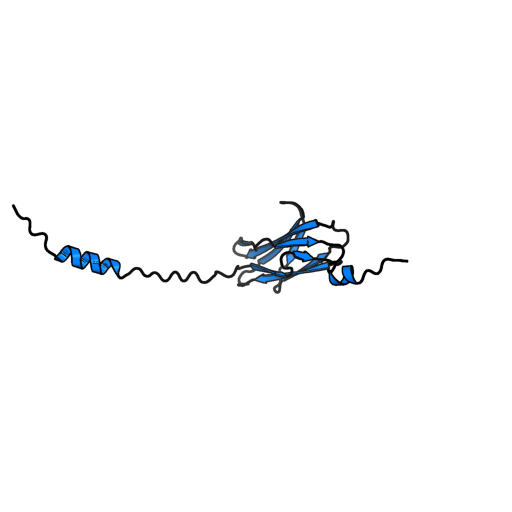13.446 -2.840 -11.389 1.00 92.25 95 TYR A C 1
ATOM 763 O O . TYR A 1 95 ? 14.552 -3.325 -11.112 1.00 92.25 95 TYR A O 1
ATOM 771 N N . GLY A 1 96 ? 12.305 -3.431 -11.044 1.00 92.88 96 GLY A N 1
ATOM 772 C CA . GLY A 1 96 ? 12.262 -4.611 -10.191 1.00 92.88 96 GLY A CA 1
ATOM 773 C C . GLY A 1 96 ? 10.981 -4.731 -9.380 1.00 92.88 96 GLY A C 1
ATOM 774 O O . GLY A 1 96 ? 10.019 -3.993 -9.583 1.00 92.88 96 GLY A O 1
ATOM 775 N N . LYS A 1 97 ? 10.967 -5.712 -8.477 1.00 93.44 97 LYS A N 1
ATOM 776 C CA . LYS A 1 97 ? 9.827 -5.975 -7.600 1.00 93.44 97 LYS A CA 1
ATOM 777 C C . LYS A 1 97 ? 9.828 -5.018 -6.412 1.00 93.44 97 LYS A C 1
ATOM 779 O O . LYS A 1 97 ? 10.879 -4.783 -5.826 1.00 93.44 97 LYS A O 1
ATOM 784 N N . TYR A 1 98 ? 8.637 -4.553 -6.055 1.00 94.31 98 TYR A N 1
ATOM 785 C CA . TYR A 1 98 ? 8.359 -3.768 -4.861 1.00 94.31 98 TYR A CA 1
ATOM 786 C C . TYR A 1 98 ? 7.171 -4.367 -4.101 1.00 94.31 98 TYR A C 1
ATOM 788 O O . TYR A 1 98 ? 6.221 -4.875 -4.708 1.00 94.31 98 TYR A O 1
ATOM 796 N N . TYR A 1 99 ? 7.220 -4.291 -2.775 1.00 94.12 99 TYR A N 1
ATOM 797 C CA . TYR A 1 99 ? 6.172 -4.728 -1.858 1.00 94.12 99 TYR A CA 1
ATOM 798 C C . TYR A 1 99 ? 5.526 -3.505 -1.215 1.00 94.12 99 TYR A C 1
ATOM 800 O O . TYR A 1 99 ? 6.210 -2.713 -0.572 1.00 94.12 99 TYR A O 1
ATOM 808 N N . ILE A 1 100 ? 4.212 -3.358 -1.385 1.00 95.00 100 ILE A N 1
ATOM 809 C CA . ILE A 1 100 ? 3.440 -2.221 -0.882 1.00 95.00 100 ILE A CA 1
ATOM 810 C C . ILE A 1 100 ? 2.512 -2.700 0.237 1.00 95.00 100 ILE A C 1
ATOM 812 O O . ILE A 1 100 ? 1.725 -3.625 0.035 1.00 95.00 100 ILE A O 1
ATOM 816 N N . GLN A 1 101 ? 2.572 -2.060 1.404 1.00 95.19 101 GLN A N 1
ATOM 817 C CA . GLN A 1 101 ? 1.655 -2.300 2.523 1.00 95.19 101 GLN A CA 1
ATOM 818 C C . GLN A 1 101 ? 1.223 -0.973 3.140 1.00 95.19 101 GLN A C 1
ATOM 820 O O . GLN A 1 101 ? 2.047 -0.101 3.391 1.00 95.19 101 GLN A O 1
ATOM 825 N N . ALA A 1 102 ? -0.060 -0.839 3.454 1.00 95.00 102 ALA A N 1
ATOM 826 C CA . ALA A 1 102 ? -0.571 0.271 4.239 1.00 95.00 102 ALA A CA 1
ATOM 827 C C . ALA A 1 102 ? -0.834 -0.183 5.681 1.00 95.00 102 ALA A C 1
ATOM 829 O O . ALA A 1 102 ? -1.209 -1.331 5.940 1.00 95.00 102 ALA A O 1
ATOM 830 N N . ARG A 1 103 ? -0.635 0.719 6.640 1.00 93.75 103 ARG A N 1
ATOM 831 C CA . ARG A 1 103 ? -0.938 0.489 8.052 1.00 93.75 103 ARG A CA 1
ATOM 832 C C . ARG A 1 103 ? -1.765 1.634 8.604 1.00 93.75 103 ARG A C 1
ATOM 834 O O . ARG A 1 103 ? -1.317 2.775 8.601 1.00 93.75 103 ARG A O 1
ATOM 841 N N . LEU A 1 104 ? -2.943 1.293 9.098 1.00 94.56 104 LEU A N 1
ATOM 842 C CA . LEU A 1 104 ? -3.852 2.174 9.812 1.00 94.56 104 LEU A CA 1
ATOM 843 C C . LEU A 1 104 ? -3.446 2.257 11.281 1.00 94.56 104 LEU A C 1
ATOM 845 O O . LEU A 1 104 ? -3.181 1.221 11.893 1.00 94.56 104 LEU A O 1
ATOM 849 N N . TYR A 1 105 ? -3.466 3.460 11.838 1.00 93.81 105 TYR A N 1
ATOM 850 C CA . TYR A 1 105 ? -3.306 3.740 13.260 1.00 93.81 105 TYR A CA 1
ATOM 851 C C . TYR A 1 105 ? -4.542 4.472 13.776 1.00 93.81 105 TYR A C 1
ATOM 853 O O . TYR A 1 105 ? -5.083 5.350 13.094 1.00 93.81 105 TYR A O 1
ATOM 861 N N . LYS A 1 106 ? -4.990 4.092 14.971 1.00 93.38 106 LYS A N 1
ATOM 862 C CA . LYS A 1 106 ? -6.118 4.708 15.666 1.00 93.38 106 LYS A CA 1
ATOM 863 C C . LYS A 1 106 ? -5.680 5.341 16.981 1.00 93.38 106 LYS A C 1
ATOM 865 O O . LYS A 1 106 ? -4.726 4.881 17.601 1.00 93.38 106 LYS A O 1
ATOM 870 N N . THR A 1 107 ? -6.458 6.315 17.446 1.00 93.75 107 THR A N 1
ATOM 871 C CA . THR A 1 107 ? -6.192 7.071 18.681 1.00 93.75 107 THR A CA 1
ATOM 872 C C . THR A 1 107 ? -6.257 6.226 19.959 1.00 93.75 107 THR A C 1
ATOM 874 O O . THR A 1 107 ? -5.768 6.652 21.002 1.00 93.75 107 THR A O 1
ATOM 877 N N . ASP A 1 108 ? -6.831 5.019 19.895 1.00 91.81 108 ASP A N 1
ATOM 878 C CA . ASP A 1 108 ? -6.820 4.029 20.981 1.00 91.81 108 ASP A CA 1
ATOM 879 C C . ASP A 1 108 ? -5.532 3.177 21.022 1.00 91.81 108 ASP A C 1
ATOM 881 O O . ASP A 1 108 ? -5.3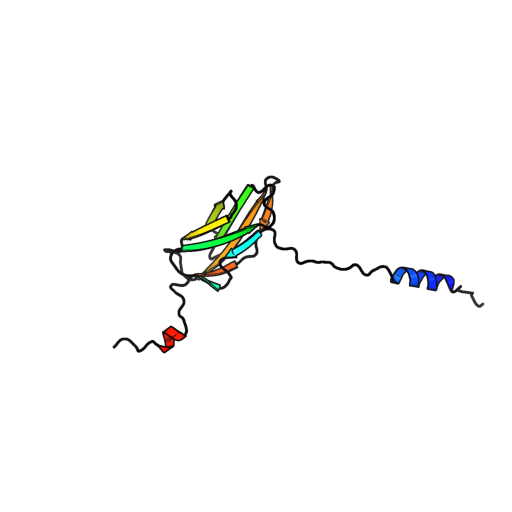90 2.301 21.876 1.00 91.81 108 ASP A O 1
ATOM 885 N N . GLY A 1 109 ? -4.586 3.435 20.112 1.00 91.38 109 GLY A N 1
ATOM 886 C CA . GLY A 1 109 ? -3.325 2.709 19.970 1.00 91.38 109 GLY A CA 1
ATOM 887 C C . GLY A 1 109 ? -3.412 1.450 19.100 1.00 91.38 109 GLY A C 1
ATOM 888 O O . GLY A 1 109 ? -2.392 0.796 18.868 1.00 91.38 109 GLY A O 1
ATOM 889 N N . THR A 1 110 ? -4.594 1.094 18.590 1.00 91.62 110 THR A N 1
ATOM 890 C CA . THR A 1 110 ? -4.768 -0.053 17.691 1.00 91.62 110 THR A CA 1
ATOM 891 C C . THR A 1 110 ? -4.135 0.230 16.332 1.00 91.62 110 THR A C 1
ATOM 893 O O . THR A 1 110 ? -4.249 1.328 15.784 1.00 91.62 110 THR A O 1
ATOM 896 N N . SER A 1 111 ? -3.511 -0.793 15.738 1.00 92.75 111 SER A N 1
ATOM 897 C CA . SER A 1 111 ? -3.030 -0.727 14.357 1.00 92.75 111 SER A CA 1
ATOM 898 C C . SER A 1 111 ? -3.472 -1.932 13.536 1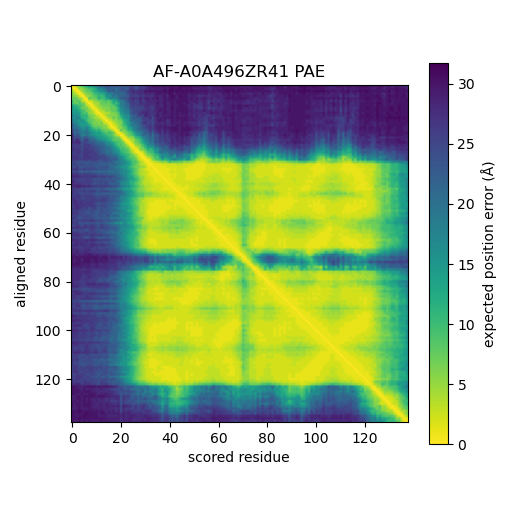.00 92.75 111 SER A C 1
ATOM 900 O O . SER A 1 111 ? -3.514 -3.055 14.035 1.00 92.75 111 SER A O 1
ATOM 902 N N . THR A 1 112 ? -3.806 -1.692 12.267 1.00 93.44 112 THR A N 1
ATOM 903 C CA . THR A 1 112 ? -4.210 -2.736 11.310 1.00 93.44 112 THR A CA 1
ATOM 904 C C . THR A 1 112 ? -3.401 -2.605 10.030 1.00 93.44 112 THR A C 1
ATOM 906 O O . THR A 1 112 ? -3.134 -1.495 9.573 1.00 93.44 112 THR A O 1
ATOM 909 N N . LYS A 1 113 ? -2.986 -3.733 9.452 1.00 93.88 113 LYS A N 1
ATOM 910 C CA . LYS A 1 113 ? -2.217 -3.786 8.203 1.00 93.88 113 LYS A CA 1
ATOM 911 C C . LYS A 1 113 ? -3.126 -4.196 7.051 1.00 93.88 113 LYS A C 1
ATOM 913 O O . LYS A 1 113 ? -4.013 -5.021 7.249 1.00 93.88 113 LYS A O 1
ATOM 918 N N . SER A 1 114 ? -2.868 -3.658 5.866 1.00 95.06 114 SER A N 1
ATOM 919 C CA . SER A 1 114 ? -3.414 -4.211 4.631 1.00 95.06 114 SER A CA 1
ATOM 920 C C . SER A 1 114 ? -2.681 -5.499 4.253 1.00 95.06 114 SER A C 1
ATOM 922 O O . SER A 1 114 ? -1.570 -5.769 4.727 1.00 95.06 114 SER A O 1
ATOM 924 N N . GLU A 1 115 ? -3.259 -6.235 3.308 1.00 94.56 115 GLU A N 1
ATOM 925 C CA . GLU A 1 115 ? -2.506 -7.201 2.508 1.00 94.56 115 GLU A CA 1
ATOM 926 C C . GLU A 1 115 ? -1.316 -6.522 1.809 1.00 94.56 115 GLU A C 1
ATOM 928 O O . GLU A 1 115 ? -1.332 -5.310 1.553 1.00 94.56 115 GLU A O 1
ATOM 933 N N . ILE A 1 116 ? -0.281 -7.310 1.509 1.00 94.56 116 ILE A N 1
ATOM 934 C CA . ILE A 1 116 ? 0.868 -6.851 0.723 1.00 94.56 116 ILE A CA 1
ATOM 935 C C . ILE A 1 116 ? 0.510 -6.940 -0.759 1.00 94.56 116 ILE A C 1
ATOM 937 O O . ILE A 1 116 ? 0.155 -8.008 -1.256 1.00 94.56 116 ILE A O 1
ATOM 941 N N . ILE A 1 117 ? 0.664 -5.833 -1.483 1.00 95.88 117 ILE A N 1
ATOM 942 C CA . ILE A 1 117 ? 0.582 -5.814 -2.943 1.00 95.88 117 ILE A CA 1
ATOM 943 C C . ILE A 1 117 ? 1.997 -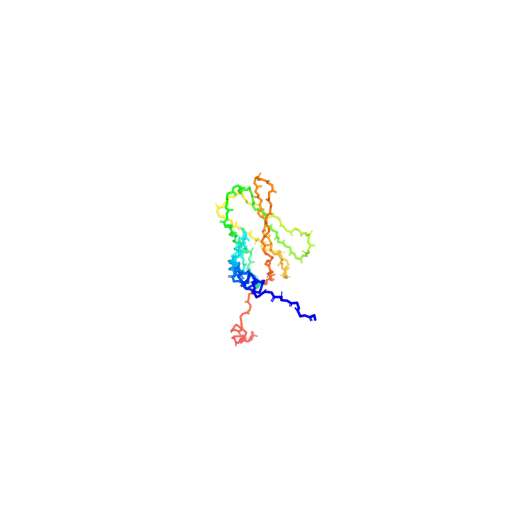5.877 -3.511 1.00 95.88 117 ILE A C 1
ATOM 945 O O . ILE A 1 117 ? 2.828 -5.016 -3.230 1.00 95.88 117 ILE A O 1
ATOM 949 N N . THR A 1 118 ? 2.278 -6.893 -4.327 1.00 95.81 118 THR A N 1
ATOM 950 C CA . THR A 1 118 ? 3.543 -6.988 -5.065 1.00 95.81 118 THR A CA 1
ATOM 951 C C . THR A 1 118 ? 3.380 -6.385 -6.450 1.00 95.81 118 THR A C 1
ATOM 953 O O . THR A 1 118 ? 2.582 -6.871 -7.254 1.00 95.81 118 THR A O 1
ATOM 956 N N . VAL A 1 119 ? 4.177 -5.364 -6.750 1.00 95.62 119 VAL A N 1
ATOM 957 C CA . VAL A 1 119 ? 4.253 -4.762 -8.083 1.00 95.62 119 VAL A CA 1
ATOM 958 C C . VAL A 1 119 ? 5.642 -4.938 -8.680 1.00 95.62 119 VAL A C 1
ATOM 960 O O . VAL A 1 119 ? 6.622 -5.123 -7.965 1.00 95.62 119 VAL A O 1
ATOM 963 N N . THR A 1 120 ? 5.733 -4.898 -10.004 1.00 94.56 120 THR A N 1
ATOM 964 C CA . THR A 1 120 ? 6.995 -4.863 -10.745 1.00 94.56 120 THR A CA 1
ATOM 965 C C . THR A 1 120 ? 7.081 -3.542 -11.492 1.00 94.56 120 THR A C 1
ATOM 967 O O . THR A 1 120 ? 6.299 -3.304 -12.411 1.00 94.56 120 THR A O 1
ATOM 970 N N . LEU A 1 121 ? 8.022 -2.690 -11.089 1.00 94.25 121 LEU A N 1
ATOM 971 C CA . LEU A 1 121 ? 8.317 -1.436 -11.770 1.00 94.25 121 LEU A CA 1
ATOM 972 C C . LEU A 1 121 ? 9.082 -1.730 -13.065 1.00 94.25 121 LEU A C 1
ATOM 974 O O . LEU A 1 121 ? 10.134 -2.375 -13.033 1.00 94.25 121 LEU A O 1
ATOM 978 N N . SER A 1 122 ? 8.546 -1.252 -14.186 1.00 92.31 122 SER A N 1
ATOM 979 C CA . SER A 1 122 ? 9.052 -1.493 -15.542 1.00 92.31 122 SER A CA 1
ATOM 980 C C . SER A 1 122 ? 9.184 -0.174 -16.326 1.00 92.31 122 SER A C 1
ATOM 982 O O . SER A 1 122 ? 8.391 0.737 -16.084 1.00 92.31 122 SER A O 1
ATOM 984 N N . PRO A 1 123 ? 10.134 -0.050 -17.279 1.00 84.56 123 PRO A N 1
ATOM 985 C CA . PRO A 1 123 ? 10.316 1.156 -18.102 1.00 84.56 123 PRO A CA 1
ATOM 986 C C . PRO A 1 123 ? 9.094 1.549 -18.952 1.00 84.56 123 PRO A C 1
ATOM 988 O O . PRO A 1 123 ? 8.888 2.730 -19.204 1.00 84.56 123 PRO A O 1
ATOM 991 N N . CYS A 1 124 ? 8.295 0.581 -19.406 1.00 80.12 124 CYS A N 1
ATOM 992 C CA . CYS A 1 124 ? 7.002 0.740 -20.088 1.00 80.12 124 CYS A CA 1
ATOM 993 C C . CYS A 1 124 ? 6.423 -0.677 -20.296 1.00 80.12 124 CYS A C 1
ATOM 995 O O . CYS A 1 124 ? 7.215 -1.611 -20.477 1.00 80.12 124 CYS A O 1
ATOM 997 N N . PRO A 1 125 ? 5.100 -0.911 -20.261 1.00 69.19 125 PRO A N 1
ATOM 998 C CA . PRO A 1 125 ? 4.528 -2.175 -20.710 1.00 69.19 125 PRO A CA 1
ATOM 999 C C . PRO A 1 125 ? 4.820 -2.352 -22.203 1.00 69.19 125 PRO A C 1
ATOM 1001 O O . PRO A 1 125 ? 4.537 -1.469 -23.006 1.00 69.19 125 PRO A O 1
ATOM 1004 N N . VAL A 1 126 ? 5.402 -3.494 -22.567 1.00 68.62 126 VAL A N 1
ATOM 1005 C CA . VAL A 1 126 ? 5.520 -3.909 -23.968 1.00 68.62 126 VAL A CA 1
ATOM 1006 C C . VAL A 1 126 ? 4.302 -4.770 -24.269 1.00 68.62 126 VAL A C 1
ATOM 1008 O O . VAL A 1 126 ? 4.163 -5.846 -23.684 1.00 68.62 126 VAL A O 1
ATOM 1011 N N . TYR A 1 127 ? 3.404 -4.294 -25.130 1.00 76.06 127 TYR A N 1
ATOM 1012 C CA . TYR A 1 127 ? 2.263 -5.090 -25.564 1.00 76.06 127 TYR A CA 1
ATOM 1013 C C . TYR A 1 127 ? 2.678 -6.011 -26.717 1.00 76.06 127 TYR A C 1
ATOM 1015 O O . TYR A 1 127 ? 3.469 -5.641 -27.581 1.00 76.06 127 TYR A O 1
ATOM 1023 N N . GLU A 1 128 ? 2.136 -7.229 -26.757 1.00 72.12 128 GLU A N 1
ATOM 1024 C CA . GLU A 1 128 ? 2.436 -8.202 -27.823 1.00 72.12 128 GLU A CA 1
ATOM 1025 C C . GLU A 1 128 ? 2.055 -7.686 -29.224 1.00 72.12 128 GLU A C 1
ATOM 1027 O O . GLU A 1 128 ? 2.671 -8.055 -30.223 1.00 72.12 128 GLU A O 1
ATOM 1032 N N . GLU A 1 129 ? 1.072 -6.787 -29.312 1.00 73.38 129 GLU A N 1
ATOM 1033 C CA . GLU A 1 129 ? 0.708 -6.102 -30.558 1.00 73.38 129 GLU A CA 1
ATOM 1034 C C . GLU A 1 129 ? 1.809 -5.156 -31.069 1.00 73.38 129 GLU A C 1
ATOM 1036 O O . GLU A 1 129 ? 2.024 -5.061 -32.281 1.00 73.38 129 GLU A O 1
ATOM 1041 N N . ASP A 1 130 ? 2.577 -4.540 -30.165 1.00 70.88 130 ASP A N 1
ATOM 1042 C CA . ASP A 1 130 ? 3.715 -3.685 -30.518 1.00 70.88 130 ASP A CA 1
ATOM 1043 C C . ASP A 1 130 ? 4.894 -4.515 -31.045 1.00 70.88 130 ASP A C 1
ATOM 1045 O O . ASP A 1 130 ? 5.635 -4.068 -31.922 1.00 70.88 130 ASP A O 1
ATOM 1049 N N . LEU A 1 131 ? 5.042 -5.756 -30.566 1.00 69.94 131 LEU A N 1
ATOM 1050 C CA . LEU A 1 131 ? 6.063 -6.692 -31.046 1.00 69.94 131 LEU A CA 1
ATOM 1051 C C . LEU A 1 131 ? 5.760 -7.207 -32.457 1.00 69.94 131 LEU A C 1
ATOM 1053 O O . LEU A 1 131 ? 6.678 -7.409 -33.250 1.00 69.94 131 LEU A O 1
ATOM 1057 N N . GLN A 1 132 ? 4.483 -7.386 -32.800 1.00 69.88 132 GLN A N 1
ATOM 1058 C CA . GLN A 1 132 ? 4.071 -7.848 -34.131 1.00 69.88 132 GLN A CA 1
ATOM 1059 C C . GLN A 1 132 ? 4.144 -6.744 -35.196 1.00 69.88 132 GLN A C 1
ATOM 1061 O O . GLN A 1 132 ? 4.380 -7.036 -36.370 1.00 69.88 132 GLN A O 1
ATOM 1066 N N . ASN A 1 133 ? 4.010 -5.478 -34.792 1.00 63.31 133 ASN A N 1
ATOM 1067 C CA . ASN A 1 133 ? 4.159 -4.318 -35.673 1.00 63.31 133 ASN A CA 1
ATOM 1068 C C . ASN A 1 133 ? 5.595 -3.782 -35.758 1.00 63.31 133 ASN A C 1
ATOM 1070 O O . ASN A 1 133 ? 5.838 -2.809 -36.477 1.00 63.31 133 ASN A O 1
ATOM 1074 N N . PHE A 1 134 ? 6.560 -4.424 -35.092 1.00 69.75 134 PHE A N 1
ATOM 1075 C CA . PHE A 1 134 ? 7.970 -4.063 -35.190 1.00 69.75 134 PHE A CA 1
ATOM 1076 C C . PHE A 1 134 ? 8.553 -4.506 -36.544 1.00 69.75 134 PHE A C 1
ATOM 1078 O O . PHE A 1 134 ? 9.270 -5.500 -36.665 1.00 69.75 134 PHE A O 1
ATOM 1085 N N . GLN A 1 135 ? 8.234 -3.753 -37.598 1.00 64.31 135 GLN A N 1
ATOM 1086 C CA . GLN A 1 135 ? 8.996 -3.763 -38.843 1.00 64.31 135 GLN A CA 1
ATOM 1087 C C . GLN A 1 135 ? 10.347 -3.127 -38.499 1.00 64.31 135 GLN A C 1
ATOM 1089 O O . GLN A 1 135 ? 10.416 -1.918 -38.299 1.00 64.31 135 GLN A O 1
ATOM 1094 N N . GLY A 1 136 ? 11.376 -3.951 -38.290 1.00 60.19 136 GLY A N 1
ATOM 1095 C CA . GLY A 1 136 ? 12.676 -3.516 -37.777 1.00 60.19 136 GLY A CA 1
ATOM 1096 C C . GLY A 1 136 ? 13.209 -2.238 -38.435 1.00 60.19 136 GLY A C 1
ATOM 1097 O O . GLY A 1 136 ? 12.967 -1.976 -39.611 1.00 60.19 136 GLY A O 1
ATOM 1098 N N . ILE A 1 137 ? 13.937 -1.442 -37.653 1.00 56.72 137 ILE A N 1
ATOM 1099 C CA . ILE A 1 137 ? 14.587 -0.205 -38.098 1.00 56.72 137 ILE A CA 1
ATOM 1100 C C . ILE A 1 137 ? 15.495 -0.535 -39.300 1.00 56.72 137 ILE A C 1
ATOM 1102 O O . ILE A 1 137 ? 16.461 -1.281 -39.140 1.00 56.72 137 ILE A O 1
ATOM 1106 N N . THR A 1 138 ? 15.157 -0.024 -40.490 1.00 58.94 138 THR A N 1
ATOM 1107 C CA . THR A 1 138 ? 16.041 0.000 -41.673 1.00 58.94 138 THR A CA 1
ATOM 1108 C C . THR A 1 138 ? 17.141 1.031 -41.523 1.00 58.94 138 THR A C 1
ATOM 1110 O O . THR A 1 138 ? 16.809 2.144 -41.052 1.00 58.94 138 THR A O 1
#

Solvent-accessible surface area (backbone atoms only — not comparable to full-atom values): 8566 Å² total; per-residue (Å²): 143,84,82,86,78,65,73,68,63,60,58,57,59,56,66,66,71,75,76,73,80,74,78,81,76,75,64,80,76,73,63,62,36,41,69,71,31,64,65,67,42,79,45,52,64,57,54,46,65,36,34,45,49,63,76,67,70,79,59,59,50,35,37,39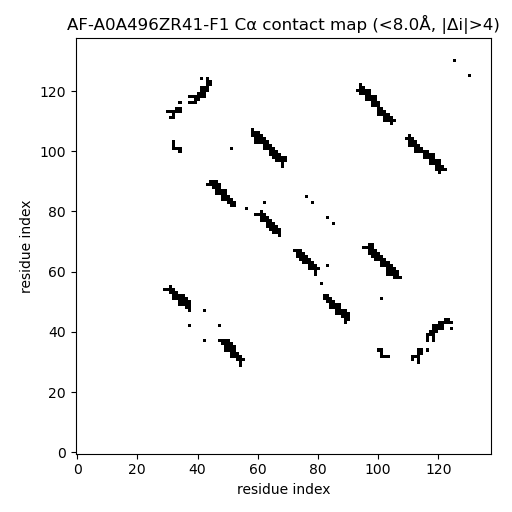,39,38,46,22,75,63,94,91,66,66,47,81,47,76,50,70,62,87,83,44,72,45,78,46,73,40,65,93,56,79,72,42,59,35,44,35,34,44,33,45,35,29,75,87,73,51,72,50,67,27,71,74,37,50,33,32,43,40,94,58,90,81,54,74,68,58,63,72,66,56,74,71,92,125

Nearest PDB structures (foldseek):
  5vg1-assembly2_B  TM=6.365E-01  e=2.093E-03  Jonesia denitrificans DSM 20603
  7ceg-assembly1_A  TM=6.405E-01  e=3.394E-02  Mus musculus
  2dju-assembly1_A  TM=6.272E-01  e=5.053E-02  Homo sapiens
  6tpu-assembly2_B  TM=6.146E-01  e=3.913E-01  Homo sapiens
  6tpw-assembly1_A  TM=6.567E-01  e=6.909E-01  Homo sapiens

Sequence (138 aa):
MIKKISALIIIVSIFVILLSCSEDTTSPKTPDIEITNPKAGFVWGDTVEIQVRVSNTENLEMIKLFIDNDIDSTIIFEDYIYPFNFNWNTEGQRYGKYYIQARLYKTDGTSTKSEIITVTLSPCPVYEEDLQNFQGIT

Mean predicted aligned error: 12.91 Å

Secondary structure (DSSP, 8-state):
------THHHHHHHHSTTS------------SEEEEESPSEEE-SSEEEEEEEES--TTEEEEEEEEESSSS---E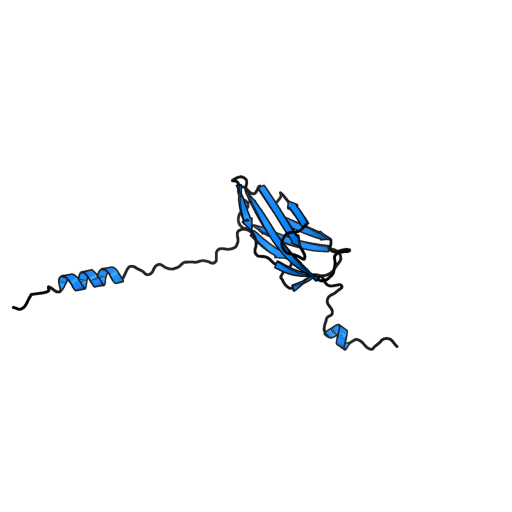EEE-SSSEEEEEE-TTPPSEEEEEEEEEEETTS-EEEPPPEEEEE-SS---HHHHHT-----

Foldseek 3Di:
DDDPPDPVVVVVVVVVVPPDPPPPPPPPPDFQKEFPPDAAEEDEDQKGKIWMDGPDCPQWAKKWKAKDQDPDDDDTDIDGDPPDMDIDGCVVPDFAKMWIKMKTAGPVGDIGIYDIGIYTYDHDDDDVVNVVPCPDDD